Protein AF-A0A2H6MXS3-F1 (afdb_monomer_lite)

Sequence (169 aa):
YKASGSEEVIEPVYFYIGIVFGLQGIYVTALFVTSWLMSGTWLAGMLTVAWFIINRADTTRIDYSIPARENWALPYFACQVAALTGYLKNNINSSAERFCYLLVSASTYTFMMMWEYSHYLLFIQAVSLFLLDVIGFTQTEKVHEIYKIYLFSLFLGYVLQFENTALLV

Radius of gyration: 17.89 Å; chains: 1; bounding box: 40×42×54 Å

Foldseek 3Di:
DDDDDDPDPDDVVVVLLVVLVVLVVLLLVLQLLLQCLVVVDSVSSVVSSVVCVVCVVVVDPCVPCVPDLCSVQNSLVSQLSSLLSQLQDPPDDPVSNVVSLVSNLVSLLSNLQSDLCSLVVVVVVLVVLVVCVVVVVTDPVSSVSSVVSSVVSLVVSCVVVPNPCSSVD

Structure (mmCIF, N/CA/C/O backbone):
data_AF-A0A2H6MXS3-F1
#
_entry.id   AF-A0A2H6MXS3-F1
#
loop_
_atom_site.group_PDB
_atom_site.id
_atom_site.type_symbol
_atom_site.label_atom_id
_atom_site.label_alt_id
_atom_site.label_comp_id
_atom_site.label_asym_id
_atom_site.label_entity_id
_atom_site.label_seq_id
_atom_site.pdbx_PDB_ins_code
_atom_site.Cartn_x
_atom_site.Cartn_y
_atom_site.Cartn_z
_atom_site.occupancy
_atom_site.B_iso_or_equiv
_atom_site.auth_seq_id
_atom_site.auth_comp_id
_atom_site.auth_asym_id
_atom_site.auth_atom_id
_atom_site.pdbx_PDB_model_num
ATOM 1 N N . TYR A 1 1 ? 4.478 6.471 -27.661 1.00 48.19 1 TYR A N 1
ATOM 2 C CA . TYR A 1 1 ? 3.036 6.597 -27.975 1.00 48.19 1 TYR A CA 1
ATOM 3 C C . TYR A 1 1 ? 2.690 8.078 -28.046 1.00 48.19 1 TYR A C 1
ATOM 5 O O . TYR A 1 1 ? 3.047 8.794 -27.121 1.00 48.19 1 TYR A O 1
ATOM 13 N N . LYS A 1 2 ? 2.078 8.558 -29.141 1.00 40.38 2 LYS A N 1
ATOM 14 C CA . LYS A 1 2 ? 1.720 9.980 -29.318 1.00 40.38 2 LYS A CA 1
ATOM 15 C C . LYS A 1 2 ? 0.439 10.292 -28.541 1.00 40.38 2 LYS A C 1
ATOM 17 O O . LYS A 1 2 ? -0.658 10.099 -29.056 1.00 40.38 2 LYS A O 1
ATOM 22 N N . ALA A 1 3 ? 0.580 10.760 -27.307 1.00 52.03 3 ALA A N 1
ATOM 23 C CA . ALA A 1 3 ? -0.508 11.429 -26.611 1.00 52.03 3 ALA A CA 1
ATOM 24 C C . ALA A 1 3 ? -0.405 12.930 -26.916 1.00 52.03 3 ALA A C 1
ATOM 26 O O . ALA A 1 3 ? 0.480 13.599 -26.404 1.00 52.03 3 ALA A O 1
ATOM 27 N N . SER A 1 4 ? -1.312 13.426 -27.763 1.00 57.56 4 SER A N 1
ATOM 28 C CA . SER A 1 4 ? -1.547 14.849 -28.048 1.00 57.56 4 SER A CA 1
ATOM 29 C C . SER A 1 4 ? -0.409 15.626 -28.732 1.00 57.56 4 SER A C 1
ATOM 31 O O . SER A 1 4 ? 0.440 16.197 -28.069 1.00 57.56 4 SER A O 1
ATOM 33 N N . GLY A 1 5 ? -0.480 15.751 -30.064 1.00 51.72 5 GLY A N 1
ATOM 34 C CA . GLY A 1 5 ? -0.157 16.988 -30.803 1.00 51.72 5 GLY A CA 1
ATOM 35 C C . GLY A 1 5 ? 1.241 17.622 -30.721 1.00 51.72 5 GLY A C 1
ATOM 36 O O . GLY A 1 5 ? 1.451 18.612 -31.413 1.00 51.72 5 GLY A O 1
ATOM 37 N N . SER A 1 6 ? 2.187 17.102 -29.942 1.00 51.53 6 SER A N 1
ATOM 38 C CA . SER A 1 6 ? 3.567 17.586 -29.881 1.00 51.53 6 SER A CA 1
ATOM 39 C C . SER A 1 6 ? 4.494 16.717 -30.739 1.00 51.53 6 SER A C 1
ATOM 41 O O . SER A 1 6 ? 4.322 15.500 -30.864 1.00 51.53 6 SER A O 1
ATOM 43 N N . GLU A 1 7 ? 5.480 17.354 -31.372 1.00 51.09 7 GLU A N 1
ATOM 44 C CA . GLU A 1 7 ? 6.488 16.718 -32.236 1.00 51.09 7 GLU A CA 1
ATOM 45 C C . GLU A 1 7 ? 7.548 15.908 -31.468 1.00 51.09 7 GLU A C 1
ATOM 47 O O . GLU A 1 7 ? 8.504 15.419 -32.061 1.00 51.09 7 GLU A O 1
ATOM 52 N N . GLU A 1 8 ? 7.367 15.685 -30.167 1.00 57.81 8 GLU A N 1
ATOM 53 C CA . GLU A 1 8 ? 8.310 14.926 -29.351 1.00 57.81 8 GLU A CA 1
ATOM 54 C C . GLU A 1 8 ? 7.812 13.490 -29.171 1.00 57.81 8 GLU A C 1
ATOM 56 O O . GLU A 1 8 ? 6.948 13.176 -28.348 1.00 57.81 8 GLU A O 1
ATOM 61 N N . VAL A 1 9 ? 8.349 12.580 -29.987 1.00 58.91 9 VAL A N 1
ATOM 62 C CA . VAL A 1 9 ? 8.167 11.139 -29.791 1.00 58.91 9 VAL A CA 1
ATOM 63 C C . VAL A 1 9 ? 8.918 10.748 -28.520 1.00 58.91 9 VAL A C 1
ATOM 65 O O . VAL A 1 9 ? 10.108 10.461 -28.559 1.00 58.91 9 VAL A O 1
ATOM 68 N N . ILE A 1 10 ? 8.221 10.739 -27.382 1.00 62.19 10 ILE A N 1
ATOM 69 C CA . ILE A 1 10 ? 8.770 10.211 -26.129 1.00 62.19 10 ILE A CA 1
ATOM 70 C C . ILE A 1 10 ? 9.107 8.735 -26.357 1.00 62.19 10 ILE A C 1
ATOM 72 O O . ILE A 1 10 ? 8.21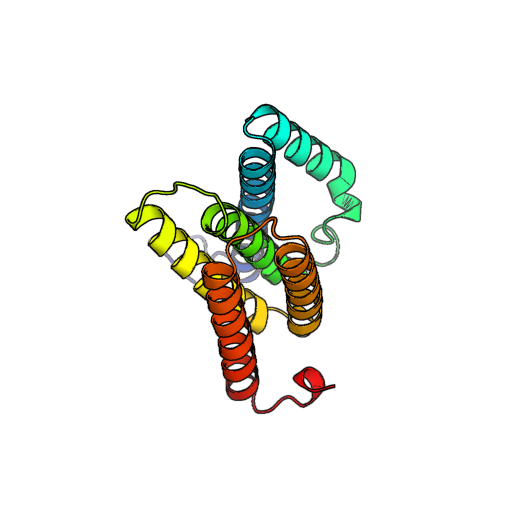5 7.921 -26.647 1.00 62.19 10 ILE A O 1
ATOM 76 N N . GLU A 1 11 ? 10.390 8.391 -26.237 1.00 71.44 11 GLU A N 1
ATOM 77 C CA . GLU A 1 11 ? 10.830 7.003 -26.327 1.00 71.44 11 GLU A CA 1
ATOM 78 C C . GLU A 1 11 ? 10.127 6.175 -25.238 1.00 71.44 11 GLU A C 1
ATOM 80 O O . GLU A 1 11 ? 10.008 6.634 -24.096 1.00 71.44 11 GLU A O 1
ATOM 85 N N . PRO A 1 12 ? 9.652 4.953 -25.544 1.00 72.62 12 PRO A N 1
ATOM 86 C CA . PRO A 1 12 ? 8.905 4.116 -24.598 1.00 72.62 12 PRO A CA 1
ATOM 87 C C . PRO A 1 12 ? 9.586 3.933 -23.233 1.00 72.62 12 PRO A C 1
ATOM 89 O O . PRO A 1 12 ? 8.912 3.765 -22.218 1.00 72.62 12 PRO A O 1
ATOM 92 N N . VAL A 1 13 ? 10.917 4.017 -23.206 1.00 78.81 13 VAL A N 1
ATOM 93 C CA . VAL A 1 13 ? 11.743 3.937 -21.999 1.00 78.81 13 VAL A CA 1
ATOM 94 C C . VAL A 1 13 ? 11.462 5.098 -21.038 1.00 78.81 13 VAL A C 1
ATOM 96 O O . VAL A 1 13 ? 11.282 4.864 -19.846 1.00 78.81 13 VAL A O 1
ATOM 99 N N . TYR A 1 14 ? 11.335 6.335 -21.525 1.00 81.19 14 TYR A N 1
ATOM 100 C CA . TYR A 1 14 ? 11.043 7.490 -20.665 1.00 81.19 14 TYR A CA 1
ATOM 101 C C . TYR A 1 14 ? 9.630 7.444 -20.086 1.00 81.19 14 TYR A C 1
ATOM 103 O O . TYR A 1 14 ? 9.424 7.820 -18.934 1.00 81.19 14 TYR A O 1
ATOM 111 N N . PHE A 1 15 ? 8.664 6.925 -20.848 1.00 83.00 15 PHE A N 1
ATOM 112 C CA . PHE A 1 15 ? 7.313 6.690 -20.341 1.00 83.00 15 PHE A CA 1
ATOM 113 C C . PHE A 1 15 ? 7.307 5.654 -19.208 1.00 83.00 15 PHE A C 1
ATOM 115 O O . PHE A 1 15 ? 6.713 5.890 -18.156 1.00 83.00 15 PHE A O 1
ATOM 122 N N . TYR A 1 16 ? 8.017 4.536 -19.396 1.00 85.12 16 TYR A N 1
ATOM 123 C CA . TYR A 1 16 ? 8.175 3.500 -18.375 1.00 85.12 16 TYR A CA 1
ATOM 124 C C . TYR A 1 16 ? 8.808 4.057 -17.092 1.00 85.12 16 TYR A C 1
ATOM 126 O O . TYR A 1 16 ? 8.258 3.895 -16.002 1.00 85.12 16 TYR A O 1
ATOM 134 N N . ILE A 1 17 ? 9.934 4.763 -17.233 1.00 85.19 17 ILE A N 1
ATOM 135 C CA . ILE A 1 17 ? 10.638 5.399 -16.116 1.00 85.19 17 ILE A CA 1
ATOM 136 C C . ILE A 1 17 ? 9.707 6.387 -15.400 1.00 85.19 17 ILE A C 1
ATOM 138 O O . ILE A 1 17 ? 9.607 6.357 -14.174 1.00 85.19 17 ILE A O 1
ATOM 142 N N . GLY A 1 18 ? 8.968 7.206 -16.153 1.00 85.75 18 GLY A N 1
ATOM 143 C CA . GLY A 1 18 ? 8.007 8.163 -15.607 1.00 85.75 18 GLY A CA 1
ATOM 144 C C . GLY A 1 18 ? 6.918 7.510 -14.751 1.00 85.75 18 GLY A C 1
ATOM 145 O O . GLY A 1 18 ? 6.637 7.998 -13.656 1.00 85.75 18 GLY A O 1
ATOM 146 N N . ILE A 1 19 ? 6.347 6.381 -15.190 1.00 88.75 19 ILE A N 1
ATOM 147 C CA . ILE A 1 19 ? 5.354 5.640 -14.392 1.00 88.75 19 ILE A CA 1
ATOM 148 C C . ILE A 1 19 ? 5.980 5.102 -13.107 1.00 88.75 19 ILE A C 1
ATOM 150 O O . ILE A 1 19 ? 5.403 5.262 -12.032 1.00 88.75 19 ILE A O 1
ATOM 154 N N . VAL A 1 20 ? 7.160 4.488 -13.204 1.00 88.50 20 VAL A N 1
ATOM 155 C CA . VAL A 1 20 ? 7.860 3.914 -12.048 1.00 88.50 20 VAL A CA 1
ATOM 156 C C . VAL A 1 20 ? 8.182 4.993 -11.007 1.00 88.50 20 VAL A C 1
ATOM 158 O O . VAL A 1 20 ? 7.961 4.776 -9.816 1.00 88.50 20 VAL A O 1
ATOM 161 N N . PHE A 1 21 ? 8.606 6.187 -11.429 1.00 87.25 21 PHE A N 1
ATOM 162 C CA . PHE A 1 21 ? 8.782 7.327 -10.523 1.00 87.25 21 PHE A CA 1
ATOM 163 C C . PHE A 1 21 ? 7.461 7.820 -9.922 1.00 87.25 21 PHE A C 1
ATOM 165 O O . PHE A 1 21 ? 7.402 8.096 -8.723 1.00 87.25 21 PHE A O 1
ATOM 172 N N . GLY A 1 22 ? 6.390 7.891 -10.717 1.00 89.88 22 GLY A N 1
ATOM 173 C CA . GLY A 1 22 ? 5.055 8.230 -10.215 1.00 89.88 22 GLY A CA 1
ATOM 174 C C . GLY A 1 22 ? 4.583 7.262 -9.125 1.00 89.88 22 GLY A C 1
ATOM 175 O O . GLY A 1 22 ? 4.076 7.686 -8.085 1.00 89.88 22 GLY A O 1
ATOM 176 N N . LEU A 1 23 ? 4.836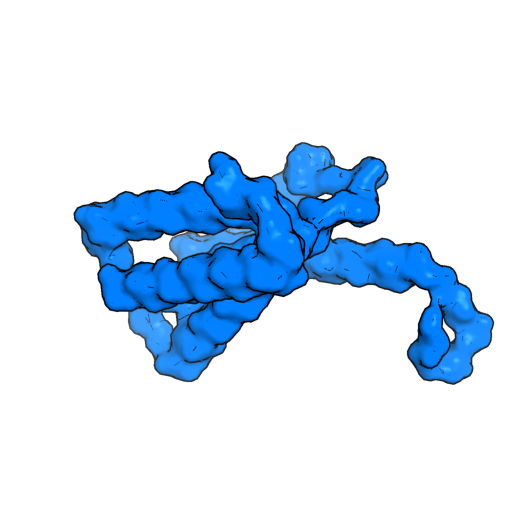 5.966 -9.314 1.00 91.38 23 LEU A N 1
ATOM 177 C CA . LEU A 1 23 ? 4.551 4.925 -8.331 1.00 91.38 23 LEU A CA 1
ATOM 178 C C . LEU A 1 23 ? 5.359 5.095 -7.036 1.00 91.38 23 LEU A C 1
ATOM 180 O O . LEU A 1 23 ? 4.818 4.856 -5.959 1.00 91.38 23 LEU A O 1
ATOM 184 N N . GLN A 1 24 ? 6.601 5.582 -7.091 1.00 91.44 24 GLN A N 1
ATOM 185 C CA . GLN A 1 24 ? 7.338 5.917 -5.863 1.00 91.44 24 GLN A CA 1
ATOM 186 C C . GLN A 1 24 ? 6.712 7.077 -5.097 1.00 91.44 24 GLN A C 1
ATOM 188 O O . GLN A 1 24 ? 6.657 7.043 -3.868 1.00 91.44 24 GLN A O 1
ATOM 193 N N . GLY A 1 25 ? 6.192 8.086 -5.799 1.00 91.81 25 GLY A N 1
ATOM 194 C CA . GLY A 1 25 ? 5.426 9.153 -5.152 1.00 91.81 25 GLY A CA 1
ATOM 195 C C . GLY A 1 25 ? 4.218 8.593 -4.394 1.00 91.81 25 GLY A C 1
ATOM 196 O O . GLY A 1 25 ? 3.982 8.947 -3.235 1.00 91.81 25 GLY A O 1
ATOM 197 N N . ILE A 1 26 ? 3.501 7.649 -5.014 1.00 94.31 26 ILE A N 1
ATOM 198 C CA . ILE A 1 26 ? 2.380 6.939 -4.382 1.00 94.31 26 ILE A CA 1
ATOM 199 C C . ILE A 1 26 ? 2.859 6.132 -3.170 1.00 94.31 26 ILE A C 1
ATOM 201 O O . ILE A 1 26 ? 2.225 6.192 -2.118 1.00 94.31 26 ILE A O 1
ATOM 205 N N . TYR A 1 27 ? 3.993 5.438 -3.282 1.00 94.12 27 TYR A N 1
ATOM 206 C CA . TYR A 1 27 ? 4.565 4.645 -2.195 1.00 94.12 27 TYR A CA 1
ATOM 207 C C . TYR A 1 27 ? 4.852 5.494 -0.950 1.00 94.12 27 TYR A C 1
ATOM 209 O O . TYR A 1 27 ? 4.351 5.196 0.136 1.00 94.12 27 TYR A O 1
ATOM 217 N N . VAL A 1 28 ? 5.582 6.600 -1.115 1.00 95.06 28 VAL A N 1
ATOM 218 C CA . VAL A 1 28 ? 5.900 7.529 -0.018 1.00 95.06 28 VAL A CA 1
ATOM 219 C C . VAL A 1 28 ? 4.631 8.139 0.580 1.00 95.06 28 VAL A C 1
ATOM 221 O O . VAL A 1 28 ? 4.501 8.234 1.801 1.00 95.06 28 VAL A O 1
ATOM 224 N N . THR A 1 29 ? 3.659 8.494 -0.263 1.00 95.19 29 THR A N 1
ATOM 225 C CA . THR A 1 29 ? 2.362 9.012 0.200 1.00 95.19 29 THR A CA 1
ATOM 226 C C . THR A 1 29 ? 1.605 7.972 1.027 1.00 95.19 29 THR A C 1
ATOM 228 O O . THR A 1 29 ? 1.047 8.299 2.073 1.00 95.19 29 THR A O 1
ATOM 231 N N . ALA A 1 30 ? 1.608 6.706 0.610 1.00 96.19 30 ALA A N 1
ATOM 232 C CA . ALA A 1 30 ? 0.957 5.631 1.350 1.00 96.19 30 ALA A CA 1
ATOM 233 C C . ALA A 1 30 ? 1.626 5.382 2.712 1.00 96.19 30 ALA A C 1
ATOM 235 O O . ALA A 1 30 ? 0.924 5.188 3.708 1.00 96.19 30 ALA A O 1
ATOM 236 N N . LEU A 1 31 ? 2.959 5.463 2.792 1.00 95.19 31 LEU A N 1
ATOM 237 C CA . LEU A 1 31 ? 3.692 5.391 4.063 1.00 95.19 31 LEU A CA 1
ATOM 238 C C . LEU A 1 31 ? 3.324 6.550 5.000 1.00 95.19 31 LEU A C 1
ATOM 240 O O . LEU A 1 31 ? 3.040 6.320 6.178 1.00 95.19 31 LEU A O 1
ATOM 244 N N . PHE A 1 32 ? 3.262 7.776 4.471 1.00 96.50 32 PHE A N 1
ATOM 245 C CA . PHE A 1 32 ? 2.813 8.953 5.218 1.00 96.50 32 PHE A CA 1
ATOM 246 C C . PHE A 1 32 ? 1.407 8.748 5.795 1.00 96.50 32 PHE A C 1
ATOM 248 O O . PHE A 1 32 ? 1.199 8.925 6.997 1.00 96.50 32 PHE A O 1
ATOM 255 N N . VAL A 1 33 ? 0.453 8.333 4.954 1.00 96.12 33 VAL A N 1
ATOM 256 C CA . VAL A 1 33 ? -0.944 8.109 5.357 1.00 96.12 33 VAL A CA 1
ATOM 257 C C . VAL A 1 33 ? -1.045 6.994 6.394 1.00 96.12 33 VAL A C 1
ATOM 259 O O . VAL A 1 33 ? -1.735 7.169 7.392 1.00 96.12 33 VAL A O 1
ATOM 262 N N . THR A 1 34 ? -0.336 5.879 6.209 1.00 95.44 34 THR A N 1
ATOM 263 C CA . THR A 1 34 ? -0.341 4.756 7.163 1.00 95.44 34 THR A CA 1
ATOM 264 C C . THR A 1 34 ? 0.142 5.202 8.542 1.00 95.44 34 THR A C 1
ATOM 266 O O . THR A 1 34 ? -0.529 4.967 9.548 1.00 95.44 34 THR A O 1
ATOM 269 N N . SER A 1 35 ? 1.281 5.897 8.587 1.00 96.44 35 SER A N 1
ATOM 270 C CA . SER A 1 35 ? 1.870 6.401 9.831 1.00 96.44 35 SER A CA 1
ATOM 271 C C . SER A 1 35 ? 0.965 7.430 10.515 1.00 96.44 35 SER A C 1
ATOM 273 O O . SER A 1 35 ? 0.720 7.346 11.722 1.00 96.44 35 SER A O 1
ATOM 275 N N . TRP A 1 36 ? 0.371 8.344 9.741 1.00 95.50 36 TRP A N 1
ATOM 276 C CA . TRP A 1 36 ? -0.605 9.293 10.268 1.00 95.50 36 TRP A CA 1
ATOM 277 C C . TRP A 1 36 ? -1.844 8.579 10.827 1.00 95.50 36 TRP 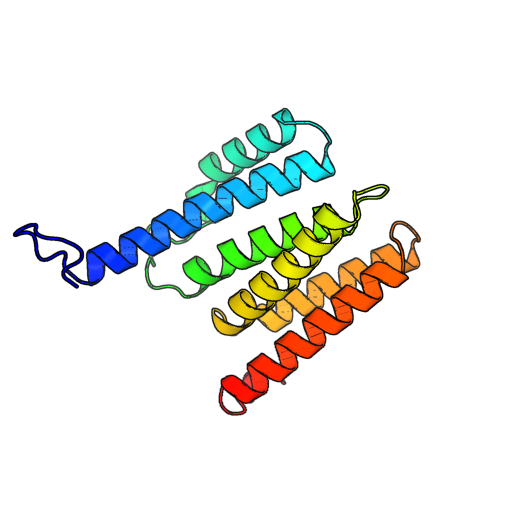A C 1
ATOM 279 O O . TRP A 1 36 ? -2.260 8.872 11.948 1.00 95.50 36 TRP A O 1
ATOM 289 N N . LEU A 1 37 ? -2.416 7.610 10.109 1.00 92.75 37 LEU A N 1
ATOM 290 C CA . LEU A 1 37 ? -3.597 6.874 10.570 1.00 92.75 37 LEU A CA 1
ATOM 291 C C . LEU A 1 37 ? -3.345 6.119 11.881 1.00 92.75 37 LEU A C 1
ATOM 293 O O . LEU A 1 37 ? -4.232 6.101 12.734 1.00 92.75 37 LEU A O 1
ATOM 297 N N . MET A 1 38 ? -2.156 5.537 12.053 1.00 92.31 38 MET A N 1
ATOM 298 C CA . MET A 1 38 ? -1.785 4.796 13.265 1.00 92.31 38 MET A CA 1
ATOM 299 C C . MET A 1 38 ? -1.461 5.710 14.449 1.00 92.31 38 MET A C 1
ATOM 301 O O . MET A 1 38 ? -1.895 5.444 15.567 1.00 92.31 38 MET A O 1
ATOM 305 N N . SER A 1 39 ? -0.719 6.797 14.225 1.00 93.69 39 SER A N 1
ATOM 306 C CA . SER A 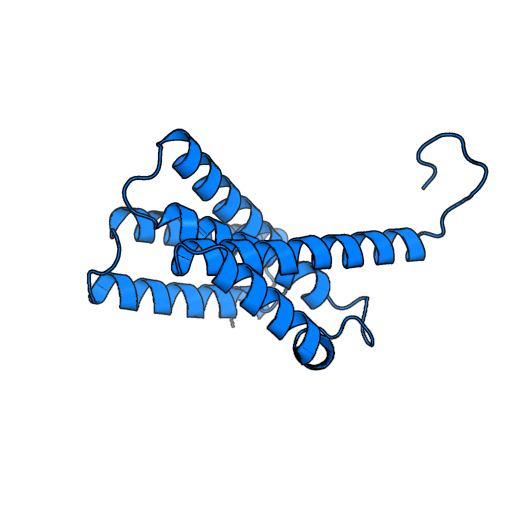1 39 ? -0.319 7.719 15.298 1.00 93.69 39 SER A CA 1
ATOM 307 C C . SER A 1 39 ? -1.406 8.738 15.661 1.00 93.69 39 SER A C 1
ATOM 309 O O . SER A 1 39 ? -1.379 9.307 16.751 1.00 93.69 39 SER A O 1
ATOM 311 N N . GLY A 1 40 ? -2.326 9.031 14.741 1.00 91.88 40 GLY A N 1
ATOM 312 C CA . GLY A 1 40 ? -3.289 10.127 14.862 1.00 91.88 40 GLY A CA 1
ATOM 313 C C . GLY A 1 40 ? -2.696 11.518 14.601 1.00 91.88 40 GLY A C 1
ATOM 314 O O . GLY A 1 40 ? -3.431 12.504 14.629 1.00 91.88 40 GLY A O 1
ATOM 315 N N . THR A 1 41 ? -1.395 11.625 14.302 1.00 93.69 41 THR A N 1
ATOM 316 C CA . THR A 1 41 ? -0.708 12.903 14.057 1.00 93.69 41 THR A CA 1
ATOM 317 C C . THR A 1 41 ? -0.035 12.943 12.686 1.00 93.69 41 THR A C 1
ATOM 319 O O . THR A 1 41 ? 0.605 11.985 12.257 1.00 93.69 41 THR A O 1
ATOM 322 N N . TRP A 1 42 ? -0.144 14.081 11.998 1.00 94.25 42 TRP A N 1
ATOM 323 C CA . TRP A 1 42 ? 0.519 14.304 10.707 1.00 94.25 42 TRP A CA 1
ATOM 324 C C . TRP A 1 42 ? 2.052 14.384 10.847 1.00 94.25 42 TRP A C 1
ATOM 326 O O . TRP A 1 42 ? 2.780 14.059 9.910 1.00 94.25 42 TRP A O 1
ATOM 336 N N . LEU A 1 43 ? 2.542 14.766 12.035 1.00 95.56 43 LEU A N 1
ATOM 337 C CA . LEU A 1 43 ? 3.968 14.824 12.371 1.00 95.56 43 LEU A CA 1
ATOM 338 C C . LEU A 1 43 ? 4.634 13.446 12.276 1.00 95.56 43 LEU A C 1
ATOM 340 O O . LEU A 1 43 ? 5.730 13.346 11.731 1.00 95.56 43 LEU A O 1
ATOM 344 N N . ALA A 1 44 ? 3.966 12.386 12.746 1.00 94.81 44 ALA A N 1
ATOM 345 C CA . ALA A 1 44 ? 4.466 11.019 12.599 1.00 94.81 44 ALA A CA 1
ATOM 346 C C . ALA A 1 44 ? 4.603 10.624 11.122 1.00 94.81 44 ALA A C 1
ATOM 348 O O . ALA A 1 44 ? 5.620 10.059 10.725 1.00 94.81 44 ALA A O 1
ATOM 349 N N . GLY A 1 45 ? 3.629 11.013 10.292 1.00 94.56 45 GLY A N 1
ATOM 350 C CA . GLY A 1 45 ? 3.705 10.844 8.843 1.00 94.56 45 GLY A CA 1
ATOM 351 C C . GLY A 1 45 ? 4.925 11.543 8.243 1.00 94.56 45 GLY A C 1
ATOM 352 O O . GLY A 1 45 ? 5.678 10.925 7.491 1.00 94.56 45 GLY A O 1
ATOM 353 N N . MET A 1 46 ? 5.166 12.809 8.599 1.00 95.94 46 MET A N 1
ATOM 354 C CA . MET A 1 46 ? 6.346 13.533 8.109 1.00 95.94 46 MET A CA 1
ATOM 355 C C . MET A 1 46 ? 7.653 12.880 8.546 1.00 95.94 46 MET A C 1
ATOM 357 O O . MET A 1 46 ? 8.584 12.792 7.748 1.00 95.94 46 MET A O 1
ATOM 361 N N . LEU A 1 47 ? 7.721 12.411 9.795 1.00 95.50 47 LEU A N 1
ATOM 362 C CA . LEU A 1 47 ? 8.896 11.718 10.309 1.00 95.50 47 LEU A CA 1
ATOM 363 C C . LEU A 1 47 ? 9.164 10.438 9.510 1.00 95.50 47 LEU A C 1
ATOM 365 O O . LEU A 1 47 ? 10.303 10.198 9.122 1.00 95.50 47 LEU A O 1
ATOM 369 N N . THR A 1 48 ? 8.123 9.661 9.193 1.00 95.12 48 THR A N 1
ATOM 370 C CA . THR A 1 48 ? 8.233 8.473 8.333 1.00 95.12 48 THR A CA 1
ATOM 371 C C . THR A 1 48 ? 8.774 8.822 6.948 1.00 95.12 48 THR A C 1
ATOM 373 O O . THR A 1 48 ? 9.673 8.140 6.463 1.00 95.12 48 THR A O 1
ATOM 376 N N . VAL A 1 49 ? 8.286 9.899 6.325 1.00 95.19 49 VAL A N 1
ATOM 377 C CA . VAL A 1 49 ? 8.785 10.351 5.014 1.00 95.19 49 VAL A CA 1
ATOM 378 C C . VAL A 1 49 ? 10.244 10.802 5.098 1.00 95.19 49 VAL A C 1
ATOM 380 O O . VAL A 1 49 ? 11.049 10.420 4.251 1.00 95.19 49 VAL A O 1
ATOM 383 N N . ALA A 1 50 ? 10.615 11.566 6.128 1.00 95.00 50 ALA A N 1
ATOM 384 C CA . ALA A 1 50 ? 11.995 12.000 6.332 1.00 95.00 50 ALA A CA 1
ATOM 385 C C . ALA A 1 50 ? 12.941 10.800 6.506 1.00 95.00 50 ALA A C 1
ATOM 387 O O . ALA A 1 50 ? 13.992 10.742 5.866 1.00 95.00 50 ALA A O 1
ATOM 388 N N . TRP A 1 51 ? 12.542 9.810 7.310 1.00 93.19 51 TRP A N 1
ATOM 389 C CA . TRP A 1 51 ? 13.303 8.572 7.498 1.00 93.19 51 TRP A CA 1
ATOM 390 C C . TRP A 1 51 ? 13.412 7.742 6.227 1.00 93.19 51 TRP A C 1
ATOM 392 O O . TRP A 1 51 ? 14.493 7.229 5.937 1.00 93.19 51 TRP A O 1
ATOM 402 N N . PHE A 1 52 ? 12.337 7.656 5.448 1.00 91.69 52 PHE A N 1
ATOM 403 C CA . PHE A 1 52 ? 12.356 6.986 4.154 1.00 91.69 52 PHE A CA 1
ATOM 404 C C . PHE A 1 52 ? 13.348 7.647 3.188 1.00 91.69 52 PHE A C 1
ATOM 406 O O . PHE A 1 52 ? 14.135 6.954 2.552 1.00 91.69 52 PHE A O 1
ATOM 413 N N . ILE A 1 53 ? 13.356 8.982 3.104 1.00 90.94 53 ILE A N 1
ATOM 414 C CA . ILE A 1 53 ? 14.263 9.721 2.212 1.00 90.94 53 ILE A CA 1
ATOM 415 C C . ILE A 1 53 ? 15.724 9.530 2.631 1.00 90.94 53 ILE A C 1
ATOM 417 O O . ILE A 1 53 ? 16.578 9.299 1.775 1.00 90.94 53 ILE A O 1
ATOM 421 N N . ILE A 1 54 ? 16.014 9.591 3.934 1.00 91.50 54 ILE A N 1
ATOM 422 C CA . ILE A 1 54 ? 17.374 9.391 4.457 1.00 91.50 54 ILE A CA 1
ATOM 423 C C . ILE A 1 54 ? 17.876 7.974 4.154 1.00 91.50 54 ILE A C 1
ATOM 425 O O . ILE A 1 54 ? 19.024 7.811 3.750 1.00 91.50 54 ILE A O 1
ATOM 429 N N . ASN A 1 55 ? 17.010 6.964 4.273 1.00 89.50 55 ASN A N 1
ATOM 430 C CA . ASN A 1 55 ? 17.350 5.556 4.034 1.00 89.50 55 ASN A CA 1
ATOM 431 C C . ASN A 1 55 ? 16.954 5.074 2.629 1.00 89.50 55 ASN A C 1
ATOM 433 O O . ASN A 1 55 ? 16.781 3.871 2.407 1.00 89.50 55 ASN A O 1
ATOM 437 N N . ARG A 1 56 ? 16.780 5.983 1.656 1.00 84.94 56 ARG A N 1
ATOM 438 C CA . ARG A 1 56 ? 16.232 5.612 0.337 1.00 84.94 56 ARG A CA 1
ATOM 439 C C . ARG A 1 56 ? 17.070 4.548 -0.372 1.00 84.94 56 ARG A C 1
ATOM 441 O O . ARG A 1 56 ? 16.510 3.724 -1.087 1.00 84.94 56 ARG A O 1
ATOM 448 N N . ALA A 1 57 ? 18.391 4.594 -0.168 1.00 79.06 57 ALA A N 1
ATOM 449 C CA . ALA A 1 57 ? 19.363 3.712 -0.807 1.00 79.06 57 ALA A CA 1
ATOM 450 C C . ALA A 1 57 ? 19.201 2.252 -0.361 1.00 79.06 57 ALA A C 1
ATOM 452 O O . ALA A 1 57 ? 19.411 1.345 -1.161 1.00 79.06 57 ALA A O 1
ATOM 453 N N . ASP A 1 58 ? 18.769 2.039 0.884 1.00 77.38 58 ASP A N 1
ATOM 454 C CA . ASP A 1 58 ? 18.511 0.709 1.437 1.00 77.38 58 ASP A CA 1
ATOM 455 C C . ASP A 1 58 ? 17.055 0.272 1.217 1.00 77.38 58 ASP A C 1
ATOM 457 O O . ASP A 1 58 ? 16.768 -0.915 1.079 1.00 77.38 58 ASP A O 1
ATOM 461 N N . THR A 1 59 ? 16.125 1.233 1.155 1.00 70.62 59 THR A N 1
ATOM 462 C CA . THR A 1 59 ? 14.680 0.956 1.075 1.00 70.62 59 THR A CA 1
ATOM 463 C C . THR A 1 59 ? 14.198 0.715 -0.356 1.00 70.62 59 THR A C 1
ATOM 465 O O . THR A 1 59 ? 13.235 -0.020 -0.572 1.00 70.62 59 THR A O 1
ATOM 468 N N . THR A 1 60 ? 14.846 1.323 -1.354 1.00 72.94 60 THR A N 1
ATOM 469 C CA . THR A 1 60 ? 14.456 1.193 -2.764 1.00 72.94 60 THR A CA 1
ATOM 470 C C . THR A 1 60 ? 15.672 0.998 -3.656 1.00 72.94 60 THR A C 1
ATOM 472 O O . THR A 1 60 ? 16.650 1.733 -3.570 1.00 72.94 60 THR A O 1
ATOM 475 N N . ARG A 1 61 ? 15.599 0.035 -4.578 1.00 69.75 61 ARG A N 1
ATOM 476 C CA . ARG A 1 61 ? 16.677 -0.257 -5.544 1.00 69.75 61 ARG A CA 1
ATOM 477 C C . ARG A 1 61 ? 16.519 0.503 -6.861 1.00 69.75 61 ARG A C 1
ATOM 479 O O . ARG A 1 61 ? 17.082 0.105 -7.882 1.00 69.75 61 ARG A O 1
ATOM 486 N N . ILE A 1 62 ? 15.740 1.583 -6.861 1.00 71.19 62 ILE A N 1
ATOM 487 C CA . ILE A 1 62 ? 15.351 2.279 -8.091 1.00 71.19 62 ILE A CA 1
ATOM 488 C C . ILE A 1 62 ? 16.545 2.884 -8.823 1.00 71.19 62 ILE A C 1
ATOM 490 O O . ILE A 1 62 ? 16.545 2.932 -10.046 1.00 71.19 62 ILE A O 1
ATOM 494 N N . ASP A 1 63 ? 17.588 3.258 -8.083 1.00 65.94 63 ASP A N 1
ATOM 495 C CA . ASP A 1 63 ? 18.799 3.860 -8.638 1.00 65.94 63 ASP A CA 1
ATOM 496 C C . ASP A 1 63 ? 19.626 2.870 -9.480 1.00 65.94 63 ASP A C 1
ATOM 498 O O . ASP A 1 63 ? 20.353 3.289 -10.376 1.00 65.94 63 ASP A O 1
ATOM 502 N N . TYR A 1 64 ? 19.495 1.559 -9.233 1.00 64.56 64 TYR A N 1
ATOM 503 C CA . TYR A 1 64 ? 20.317 0.523 -9.879 1.00 64.56 64 TYR A CA 1
ATOM 504 C C . TYR A 1 64 ? 19.509 -0.487 -10.700 1.00 64.56 64 TYR A C 1
ATOM 506 O O . TYR A 1 64 ? 20.058 -1.178 -11.556 1.00 64.56 64 TYR A O 1
ATOM 514 N N . SER A 1 65 ? 18.207 -0.632 -10.445 1.00 76.31 65 SER A N 1
ATOM 515 C CA . SER A 1 65 ? 17.363 -1.641 -11.096 1.00 76.31 65 SER A CA 1
ATOM 516 C C . SER A 1 65 ? 15.947 -1.127 -11.326 1.00 76.31 65 SER A C 1
ATOM 518 O O . SER A 1 65 ? 14.974 -1.705 -10.850 1.00 76.31 65 SER A O 1
ATOM 520 N N . ILE A 1 66 ? 15.825 -0.050 -12.108 1.00 73.31 66 ILE A N 1
ATOM 521 C CA . ILE A 1 66 ? 14.539 0.534 -12.525 1.00 73.31 66 ILE A CA 1
ATOM 522 C C . ILE A 1 66 ? 13.550 -0.522 -13.077 1.00 73.31 66 ILE A C 1
ATOM 524 O O . ILE A 1 66 ? 12.378 -0.472 -12.693 1.00 73.31 66 ILE A O 1
ATOM 528 N N . PRO A 1 67 ? 13.953 -1.513 -13.911 1.00 76.62 67 PRO A N 1
ATOM 529 C CA . PRO A 1 67 ? 13.013 -2.497 -14.443 1.00 76.62 67 PRO A CA 1
ATOM 530 C C . PRO A 1 67 ? 12.555 -3.586 -13.454 1.00 76.62 67 PRO A C 1
ATOM 532 O O . PRO A 1 67 ? 11.799 -4.475 -13.840 1.00 76.62 67 PRO A O 1
ATOM 535 N N . ALA A 1 68 ? 12.993 -3.552 -12.191 1.00 83.56 68 ALA A N 1
ATOM 536 C CA . ALA A 1 68 ? 12.623 -4.571 -11.213 1.00 83.56 68 ALA A CA 1
ATOM 537 C C . ALA A 1 68 ? 11.117 -4.555 -10.897 1.00 83.56 68 ALA A C 1
ATOM 539 O O . ALA A 1 68 ? 10.528 -3.504 -10.635 1.00 83.56 68 ALA A O 1
ATOM 540 N N . ARG A 1 69 ? 10.510 -5.749 -10.839 1.00 84.25 69 ARG A N 1
ATOM 541 C CA . ARG A 1 69 ? 9.089 -5.948 -10.484 1.00 84.25 69 ARG A CA 1
ATOM 542 C C . ARG A 1 69 ? 8.746 -5.404 -9.092 1.00 84.25 69 ARG A C 1
ATOM 544 O O . ARG A 1 69 ? 7.639 -4.929 -8.871 1.00 84.25 69 ARG A O 1
ATOM 551 N N . GLU A 1 70 ? 9.714 -5.402 -8.178 1.00 85.25 70 GLU A N 1
ATOM 552 C CA . GLU A 1 70 ? 9.590 -4.842 -6.825 1.00 85.25 70 GLU A CA 1
ATOM 553 C C . GLU A 1 70 ? 9.196 -3.358 -6.846 1.00 85.25 70 GLU A C 1
ATOM 555 O O . GLU A 1 70 ? 8.319 -2.941 -6.090 1.00 85.25 70 GLU A O 1
ATOM 560 N N . ASN A 1 71 ? 9.767 -2.572 -7.769 1.00 88.38 71 ASN A N 1
ATOM 561 C CA . ASN A 1 71 ? 9.470 -1.140 -7.893 1.00 88.38 71 ASN A CA 1
ATOM 562 C C . ASN A 1 71 ? 8.026 -0.876 -8.343 1.00 88.38 71 ASN A C 1
ATOM 564 O O . ASN A 1 71 ? 7.504 0.210 -8.099 1.00 88.38 71 ASN A O 1
ATOM 568 N N . TRP A 1 72 ? 7.387 -1.860 -8.983 1.00 88.50 72 TRP A N 1
ATOM 569 C CA . TRP A 1 72 ? 5.967 -1.818 -9.323 1.00 88.50 72 TRP A CA 1
ATOM 570 C C . TRP A 1 72 ? 5.101 -2.286 -8.165 1.00 88.50 72 TRP A C 1
ATOM 572 O O . TRP A 1 72 ? 4.078 -1.677 -7.879 1.00 88.50 72 TRP A O 1
ATOM 582 N N . ALA A 1 73 ? 5.505 -3.362 -7.497 1.00 91.62 73 ALA A N 1
ATOM 583 C CA . ALA A 1 73 ? 4.676 -4.059 -6.526 1.00 91.62 73 ALA A CA 1
ATOM 584 C C . ALA A 1 73 ? 4.595 -3.358 -5.160 1.00 91.62 73 ALA A C 1
ATOM 586 O O . ALA A 1 73 ? 3.500 -3.203 -4.616 1.00 91.62 73 ALA A O 1
ATOM 587 N N . LEU A 1 74 ? 5.727 -2.905 -4.610 1.00 91.44 74 LEU A N 1
ATOM 588 C CA . LEU A 1 74 ? 5.792 -2.304 -3.269 1.00 91.44 74 LEU A CA 1
ATOM 589 C C . LEU A 1 74 ? 4.878 -1.074 -3.081 1.00 91.44 74 LEU A C 1
ATOM 591 O O . LEU A 1 74 ? 4.229 -0.989 -2.036 1.00 91.44 74 LEU A O 1
ATOM 595 N N . PRO A 1 75 ? 4.733 -0.162 -4.065 1.00 94.00 75 PRO A N 1
ATOM 596 C CA . PRO A 1 75 ? 3.748 0.916 -4.005 1.00 94.00 75 PRO A CA 1
ATOM 597 C C . PRO A 1 75 ? 2.313 0.424 -3.779 1.00 94.00 75 PRO A C 1
ATOM 599 O O . PRO A 1 75 ? 1.612 0.951 -2.914 1.00 94.00 75 PRO A O 1
ATOM 602 N N . TYR A 1 76 ? 1.880 -0.615 -4.504 1.00 95.06 76 TYR A N 1
ATOM 603 C CA . TYR A 1 76 ? 0.542 -1.186 -4.331 1.00 95.06 76 TYR A CA 1
ATOM 604 C C . TYR A 1 76 ? 0.387 -1.851 -2.966 1.00 95.06 76 TYR A C 1
ATOM 606 O O . TYR A 1 76 ? -0.649 -1.677 -2.330 1.00 95.06 76 TYR A O 1
ATOM 614 N N . PHE A 1 77 ? 1.418 -2.547 -2.481 1.00 95.19 77 PHE A N 1
ATOM 615 C CA . PHE A 1 77 ? 1.403 -3.118 -1.134 1.00 95.19 77 PHE A CA 1
ATOM 616 C C . PHE A 1 77 ? 1.296 -2.039 -0.050 1.00 95.19 77 PHE A C 1
ATOM 618 O O . PHE A 1 77 ? 0.510 -2.167 0.881 1.00 95.19 77 PHE A O 1
ATOM 625 N N . ALA A 1 78 ? 2.009 -0.923 -0.183 1.00 95.56 78 ALA A N 1
ATOM 626 C CA . ALA A 1 78 ? 1.893 0.173 0.773 1.00 95.56 78 ALA A CA 1
ATOM 627 C C . ALA A 1 78 ? 0.509 0.831 0.746 1.00 95.56 78 ALA A C 1
ATOM 629 O O . ALA A 1 78 ? -0.051 1.128 1.801 1.00 95.56 78 ALA A O 1
ATOM 630 N N . CYS A 1 79 ? -0.076 1.022 -0.442 1.00 96.56 79 CYS A N 1
ATOM 631 C CA . CYS A 1 79 ? -1.465 1.465 -0.566 1.00 96.56 79 CYS A CA 1
ATOM 632 C C . CYS A 1 79 ? -2.435 0.480 0.093 1.00 96.56 79 CYS A C 1
ATOM 634 O O . CYS A 1 79 ? -3.367 0.911 0.772 1.00 96.56 79 CYS A O 1
ATOM 636 N N . GLN A 1 80 ? -2.197 -0.821 -0.080 1.00 97.00 80 GLN A N 1
ATOM 637 C CA . GLN A 1 80 ? -2.972 -1.882 0.551 1.00 97.00 80 GLN A CA 1
ATOM 638 C C . GLN A 1 80 ? -2.909 -1.774 2.074 1.00 97.00 80 GLN A C 1
ATOM 640 O O . GLN A 1 80 ? -3.956 -1.765 2.718 1.00 97.00 80 GLN A O 1
ATOM 645 N N . VAL A 1 81 ? -1.715 -1.604 2.645 1.00 96.50 81 VAL A N 1
ATOM 646 C CA . VAL A 1 81 ? -1.524 -1.451 4.093 1.00 96.50 81 VAL A CA 1
ATOM 647 C C . VAL A 1 81 ? -2.201 -0.176 4.601 1.00 96.50 81 VAL A C 1
ATOM 649 O O . VAL A 1 81 ? -2.892 -0.225 5.619 1.00 96.50 81 VAL A O 1
ATOM 652 N N . ALA A 1 82 ? -2.084 0.947 3.889 1.00 96.25 82 ALA A N 1
ATOM 653 C CA . ALA A 1 82 ? -2.748 2.199 4.257 1.00 96.25 82 ALA A CA 1
ATOM 654 C C . ALA A 1 82 ? -4.280 2.055 4.268 1.00 96.25 82 ALA A C 1
ATOM 656 O O . ALA A 1 82 ? -4.951 2.466 5.219 1.00 96.25 82 ALA A O 1
ATOM 657 N N . ALA A 1 83 ? -4.837 1.435 3.225 1.00 96.31 83 ALA A N 1
ATOM 658 C CA . ALA A 1 83 ? -6.269 1.198 3.103 1.00 96.31 83 ALA A CA 1
ATOM 659 C C . ALA A 1 83 ? -6.773 0.192 4.150 1.00 96.31 83 ALA A C 1
ATOM 661 O O . ALA A 1 83 ? -7.822 0.424 4.749 1.00 96.31 83 ALA A O 1
ATOM 662 N N . LEU A 1 84 ? -6.008 -0.869 4.428 1.00 95.94 84 LEU A N 1
ATOM 663 C CA . LEU A 1 84 ? -6.299 -1.855 5.471 1.00 95.94 84 LEU A CA 1
ATOM 664 C C . LEU A 1 84 ? -6.324 -1.197 6.852 1.00 95.94 84 LEU A C 1
ATOM 666 O O . LEU A 1 84 ? -7.265 -1.384 7.617 1.00 95.94 84 LEU A O 1
ATOM 670 N N . THR A 1 85 ? -5.324 -0.367 7.138 1.00 93.94 85 THR A N 1
ATOM 671 C CA . THR A 1 85 ? -5.235 0.421 8.372 1.00 93.94 85 THR A CA 1
ATOM 672 C C . THR A 1 85 ? -6.474 1.305 8.550 1.00 93.94 85 THR A C 1
ATOM 674 O O . THR A 1 85 ? -7.055 1.362 9.633 1.00 93.94 85 THR A O 1
ATOM 677 N N . GLY A 1 86 ? -6.920 1.962 7.474 1.00 92.75 86 GLY A N 1
ATOM 678 C CA . GLY A 1 86 ? -8.157 2.744 7.471 1.00 92.75 86 GLY A CA 1
ATOM 679 C C . GLY A 1 86 ? -9.418 1.893 7.659 1.00 92.75 86 GLY A C 1
ATOM 680 O O . GLY A 1 86 ? -10.306 2.285 8.413 1.00 92.75 86 GLY A O 1
ATOM 681 N N . TYR A 1 87 ? -9.487 0.720 7.026 1.00 93.56 87 TYR A N 1
ATOM 682 C CA . TYR A 1 87 ? -10.623 -0.203 7.107 1.00 93.56 87 TYR A CA 1
ATOM 683 C C . TYR A 1 87 ? -10.817 -0.781 8.518 1.00 93.56 87 TYR A C 1
ATOM 685 O O . TYR A 1 87 ? -11.944 -0.847 9.019 1.00 93.56 87 TYR A O 1
ATOM 693 N N . LEU A 1 88 ? -9.716 -1.147 9.182 1.00 91.81 88 LEU A N 1
ATOM 694 C CA . LEU A 1 88 ? -9.721 -1.684 10.546 1.00 91.81 88 LEU A CA 1
ATOM 695 C C . LEU A 1 88 ? -9.967 -0.612 11.618 1.00 91.81 88 LEU A C 1
ATOM 697 O O . LEU A 1 88 ? -10.230 -0.947 12.772 1.00 91.81 88 LEU A O 1
ATOM 701 N N . LYS A 1 89 ? -9.919 0.676 11.261 1.00 89.12 89 LYS A N 1
ATOM 702 C CA . LYS A 1 89 ? -10.184 1.767 12.199 1.00 89.12 89 LYS A CA 1
ATOM 703 C C . LYS A 1 89 ? -11.634 1.718 12.699 1.00 89.12 89 LYS A C 1
ATOM 705 O O . LYS A 1 89 ? -12.587 1.631 11.922 1.00 89.12 89 LYS A O 1
ATOM 710 N N . ASN A 1 90 ? -11.804 1.837 14.015 1.00 79.50 90 ASN A N 1
ATOM 711 C CA . ASN A 1 90 ? -13.123 1.915 14.642 1.00 79.50 90 ASN A CA 1
ATOM 712 C C . ASN A 1 90 ? -13.830 3.243 14.308 1.00 79.50 90 ASN A C 1
ATOM 714 O O . ASN A 1 90 ? -13.191 4.295 14.245 1.00 79.50 90 ASN A O 1
ATOM 718 N N . ASN A 1 91 ? -15.161 3.196 14.166 1.00 79.81 91 ASN A N 1
ATOM 719 C CA . ASN A 1 91 ? -16.041 4.355 13.930 1.00 79.81 91 ASN A CA 1
ATOM 720 C C . ASN A 1 91 ? -15.775 5.126 12.623 1.00 79.81 91 ASN A C 1
ATOM 722 O O . ASN A 1 91 ? -15.853 6.354 12.584 1.00 79.81 91 ASN A O 1
ATOM 726 N N . ILE A 1 92 ? -15.452 4.416 11.543 1.00 86.06 92 ILE A N 1
ATOM 727 C CA . ILE A 1 92 ? -15.370 5.001 10.203 1.00 86.06 92 ILE A CA 1
ATOM 728 C C . ILE A 1 92 ? -16.768 5.123 9.569 1.00 86.06 92 ILE A C 1
ATOM 730 O O . ILE A 1 92 ? -17.664 4.323 9.829 1.00 86.06 92 ILE A O 1
ATOM 734 N N . ASN A 1 93 ? -16.965 6.133 8.719 1.00 89.88 93 ASN A N 1
ATOM 735 C CA . ASN A 1 93 ? -18.201 6.288 7.952 1.00 89.88 93 ASN A CA 1
ATOM 736 C C . ASN A 1 93 ? -18.390 5.110 6.984 1.00 89.88 93 ASN A C 1
ATOM 738 O O . ASN A 1 93 ? -17.437 4.696 6.328 1.00 89.88 93 ASN A O 1
ATOM 742 N N . SER A 1 94 ? -19.632 4.654 6.790 1.00 89.31 94 SER A N 1
ATOM 743 C CA . SER A 1 94 ? -19.939 3.510 5.911 1.00 89.31 94 SER A CA 1
ATOM 744 C C . SER A 1 94 ? -19.445 3.690 4.463 1.00 89.31 94 SER A C 1
ATOM 746 O O . SER A 1 94 ? -18.980 2.740 3.836 1.00 89.31 94 SER A O 1
ATOM 748 N N . SER A 1 95 ? -19.485 4.913 3.922 1.00 90.00 95 SER A N 1
ATOM 749 C CA . SER A 1 95 ? -18.954 5.208 2.583 1.00 90.00 95 SER A CA 1
ATOM 750 C C . SER A 1 95 ? -17.430 5.085 2.512 1.00 90.00 95 SER A C 1
ATOM 752 O O . SER A 1 95 ? -16.902 4.508 1.563 1.00 90.00 95 SER A O 1
ATOM 754 N N . ALA A 1 96 ? -16.728 5.593 3.526 1.00 90.44 96 ALA A N 1
ATOM 755 C CA . ALA A 1 96 ? -15.276 5.517 3.618 1.00 90.44 96 ALA A CA 1
ATOM 756 C C . ALA A 1 96 ? -14.811 4.075 3.864 1.00 90.44 96 ALA A C 1
ATOM 758 O O . ALA A 1 96 ? -13.835 3.646 3.261 1.00 90.44 96 ALA A O 1
ATOM 759 N N . GLU A 1 97 ? -15.553 3.299 4.655 1.00 92.50 97 GLU A N 1
ATOM 760 C CA . GLU A 1 97 ? -15.291 1.874 4.853 1.00 92.50 97 GLU A CA 1
ATOM 761 C C . GLU A 1 97 ? -15.374 1.089 3.541 1.00 92.50 9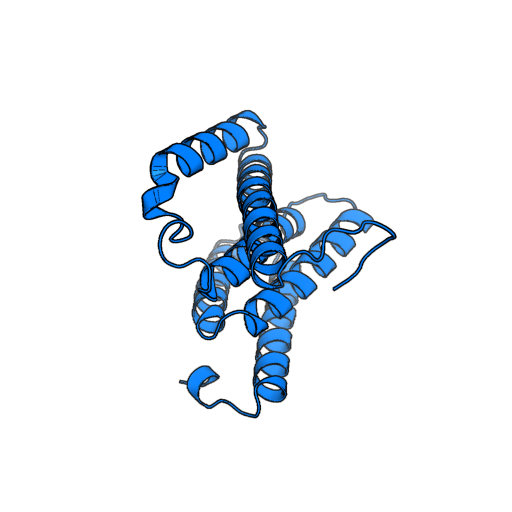7 GLU A C 1
ATOM 763 O O . GLU A 1 97 ? -14.451 0.346 3.211 1.00 92.50 97 GLU A O 1
ATOM 768 N N . ARG A 1 98 ? -16.434 1.307 2.748 1.00 92.62 98 ARG A N 1
ATOM 769 C CA . ARG A 1 98 ? -16.573 0.696 1.415 1.00 92.62 98 ARG A CA 1
ATOM 770 C C . ARG A 1 98 ? -15.435 1.100 0.484 1.00 92.62 98 ARG A C 1
ATOM 772 O O . ARG A 1 98 ? -14.923 0.261 -0.249 1.00 92.62 98 ARG A O 1
ATOM 779 N N . PHE A 1 99 ? -15.028 2.366 0.517 1.00 94.00 99 PHE A N 1
ATOM 780 C CA . PHE A 1 99 ? -13.902 2.840 -0.280 1.00 94.00 99 PHE A CA 1
ATOM 781 C C . PHE A 1 99 ? -12.582 2.178 0.140 1.00 94.00 99 PHE A C 1
ATOM 783 O O . PHE A 1 99 ? -11.849 1.696 -0.721 1.00 94.00 99 PHE A O 1
ATOM 790 N N . CYS A 1 100 ? -12.303 2.078 1.443 1.00 94.38 100 CYS A N 1
ATOM 791 C CA . CYS A 1 100 ? -11.133 1.367 1.960 1.00 94.38 100 CYS A CA 1
ATOM 792 C C . CYS A 1 100 ? -11.163 -0.117 1.579 1.00 94.38 100 CYS A C 1
ATOM 794 O O . CYS A 1 100 ? -10.154 -0.632 1.114 1.00 94.38 100 CYS A O 1
ATOM 796 N N . TYR A 1 101 ? -12.313 -0.782 1.698 1.00 94.56 101 TYR A N 1
ATOM 797 C CA . TYR A 1 101 ? -12.482 -2.177 1.288 1.00 94.56 101 TYR A CA 1
ATOM 798 C C . TYR A 1 101 ? -12.165 -2.381 -0.202 1.00 94.56 101 TYR A C 1
ATOM 800 O O . TYR A 1 101 ? -11.375 -3.253 -0.564 1.00 94.56 101 TYR A O 1
ATOM 808 N N . LEU A 1 102 ? -12.722 -1.528 -1.070 1.00 95.38 102 LEU A N 1
ATOM 809 C CA . LEU A 1 102 ? -12.443 -1.565 -2.507 1.00 95.38 102 LEU A CA 1
ATOM 810 C C . LEU A 1 102 ? -10.961 -1.311 -2.798 1.00 95.38 102 LEU A C 1
ATOM 812 O O . LEU A 1 102 ? -10.361 -2.052 -3.575 1.00 95.38 102 LEU A O 1
ATOM 816 N N . LEU A 1 103 ? -10.351 -0.320 -2.142 1.00 95.69 103 LEU A N 1
ATOM 817 C CA . LEU A 1 103 ? -8.923 -0.044 -2.283 1.00 95.69 103 LEU A CA 1
ATOM 818 C C . LEU A 1 103 ? -8.062 -1.225 -1.840 1.00 95.69 103 LEU A C 1
ATOM 820 O O . LEU A 1 103 ? -7.134 -1.573 -2.567 1.00 95.69 103 LEU A O 1
ATOM 824 N N . VAL A 1 104 ? -8.369 -1.864 -0.705 1.00 96.25 104 VAL A N 1
ATOM 825 C CA . VAL A 1 104 ? -7.666 -3.076 -0.259 1.00 96.25 104 VAL A CA 1
ATOM 826 C C . VAL A 1 104 ? -7.780 -4.158 -1.327 1.00 96.25 104 VAL A C 1
ATOM 828 O O . VAL A 1 104 ? -6.760 -4.666 -1.772 1.00 96.25 104 VAL A O 1
ATOM 831 N N . SER A 1 105 ? -8.986 -4.445 -1.821 1.00 95.12 105 SER A N 1
ATOM 832 C CA . SER A 1 105 ? -9.182 -5.483 -2.840 1.00 95.12 105 SER A CA 1
ATOM 833 C C . SER A 1 105 ? -8.400 -5.220 -4.135 1.00 95.12 105 SER A C 1
ATOM 835 O O . SER A 1 105 ? -7.659 -6.086 -4.603 1.00 95.12 105 SER A O 1
ATOM 837 N N . ALA A 1 106 ? -8.488 -4.004 -4.684 1.00 95.75 106 ALA A N 1
ATOM 838 C CA . ALA A 1 106 ? -7.832 -3.643 -5.936 1.00 95.75 106 ALA A CA 1
ATOM 839 C C . ALA A 1 106 ? -6.300 -3.614 -5.802 1.00 95.75 106 ALA A C 1
ATOM 841 O O . ALA A 1 106 ? -5.584 -4.075 -6.697 1.00 95.75 106 ALA A O 1
ATOM 842 N N . SER A 1 107 ? -5.791 -3.094 -4.681 1.00 95.19 107 SER A N 1
ATOM 843 C CA . SER A 1 107 ? -4.351 -3.027 -4.416 1.00 95.19 107 SER A CA 1
ATOM 844 C C . SER A 1 107 ? -3.751 -4.399 -4.113 1.00 95.19 107 SER A C 1
ATOM 846 O O . SER A 1 107 ? -2.707 -4.710 -4.682 1.00 95.19 107 SER A O 1
ATOM 848 N N . THR A 1 108 ? -4.421 -5.254 -3.327 1.00 95.12 108 THR A N 1
ATOM 849 C CA . THR A 1 108 ? -4.000 -6.646 -3.088 1.00 95.12 108 THR A CA 1
ATOM 850 C C . THR A 1 108 ? -3.918 -7.423 -4.397 1.00 95.12 108 THR A C 1
ATOM 852 O O . THR A 1 108 ? -2.903 -8.066 -4.658 1.00 95.12 108 THR A O 1
ATOM 855 N N . TYR A 1 109 ? -4.941 -7.337 -5.249 1.00 92.75 109 TYR A N 1
ATOM 856 C CA . TYR A 1 109 ? -4.925 -8.029 -6.536 1.00 92.75 109 TYR A CA 1
ATOM 857 C C . TYR A 1 109 ? -3.792 -7.532 -7.445 1.00 92.75 109 TYR A C 1
ATOM 859 O O . TYR A 1 109 ? -3.022 -8.332 -7.976 1.00 92.75 109 TYR A O 1
ATOM 867 N N . THR A 1 110 ? -3.645 -6.211 -7.590 1.00 92.38 110 THR A N 1
ATOM 868 C CA . THR A 1 110 ? -2.587 -5.635 -8.436 1.00 92.38 110 THR A CA 1
ATOM 869 C C . THR A 1 110 ? -1.204 -6.011 -7.910 1.00 92.38 110 THR A C 1
ATOM 871 O O . THR A 1 110 ? -0.341 -6.413 -8.685 1.00 92.38 110 THR A O 1
ATOM 874 N N . PHE A 1 111 ? -1.005 -5.965 -6.592 1.00 93.62 111 PHE A N 1
ATOM 875 C CA . PHE A 1 111 ? 0.221 -6.424 -5.946 1.00 93.62 111 PHE A CA 1
ATOM 876 C C . PHE A 1 111 ? 0.532 -7.889 -6.280 1.00 93.62 111 PHE A C 1
ATOM 878 O O . PHE A 1 111 ? 1.661 -8.205 -6.654 1.00 93.62 111 PHE A O 1
ATOM 885 N N . MET A 1 112 ? -0.489 -8.749 -6.229 1.00 90.25 112 MET A N 1
ATOM 886 C CA . MET A 1 112 ? -0.371 -10.178 -6.509 1.00 90.25 112 MET A CA 1
ATOM 887 C C . MET A 1 112 ? -0.039 -10.491 -7.977 1.00 90.25 112 MET A C 1
ATOM 889 O O . MET A 1 112 ? 0.633 -11.474 -8.273 1.00 90.25 112 MET A O 1
ATOM 893 N N . MET A 1 113 ? -0.470 -9.633 -8.904 1.00 88.75 113 MET A N 1
ATOM 894 C CA . MET A 1 113 ? -0.120 -9.741 -10.324 1.00 88.75 113 MET A CA 1
ATOM 895 C C . MET A 1 113 ? 1.285 -9.202 -10.624 1.00 88.75 113 MET A C 1
ATOM 897 O O . MET A 1 113 ? 2.005 -9.744 -11.466 1.00 88.75 113 MET A O 1
ATOM 901 N N . MET A 1 114 ? 1.694 -8.129 -9.944 1.00 88.19 114 MET A N 1
ATOM 902 C CA . MET A 1 114 ? 2.952 -7.441 -10.238 1.00 88.19 114 MET A CA 1
ATOM 903 C C . MET A 1 114 ? 4.180 -8.200 -9.739 1.00 88.19 114 MET A C 1
ATOM 905 O O . MET A 1 114 ? 5.232 -8.090 -10.371 1.00 88.19 114 MET A O 1
ATOM 909 N N . TRP A 1 115 ? 4.070 -9.011 -8.683 1.00 88.06 115 TRP A N 1
ATOM 910 C CA . TRP A 1 115 ? 5.210 -9.725 -8.098 1.00 88.06 115 TRP A CA 1
ATOM 911 C C . TRP A 1 115 ? 4.935 -11.210 -7.879 1.00 88.06 115 TRP A C 1
ATOM 913 O O . TRP A 1 115 ? 3.810 -11.607 -7.630 1.00 88.06 115 TRP A O 1
ATOM 923 N N . GLU A 1 116 ? 5.963 -12.049 -7.989 1.00 83.00 116 GLU A N 1
ATOM 924 C CA . GLU A 1 116 ? 5.817 -13.501 -7.808 1.00 83.00 116 GLU A CA 1
ATOM 925 C C . GLU A 1 116 ? 5.782 -13.906 -6.326 1.00 83.00 116 GLU A C 1
ATOM 927 O O . GLU A 1 116 ? 4.990 -14.758 -5.936 1.00 83.00 116 GLU A O 1
ATOM 932 N N . TYR A 1 117 ? 6.558 -13.225 -5.475 1.00 85.12 117 TYR A N 1
ATOM 933 C CA . TYR A 1 117 ? 6.680 -13.522 -4.040 1.00 85.12 117 TYR A CA 1
ATOM 934 C C . TYR A 1 117 ? 5.632 -12.828 -3.159 1.00 85.12 117 TYR A C 1
ATOM 936 O O . TYR A 1 117 ? 5.685 -12.915 -1.932 1.00 85.12 117 TYR A O 1
ATOM 944 N N . SER A 1 118 ? 4.669 -12.121 -3.747 1.00 89.75 118 SER A N 1
ATOM 945 C CA . SER A 1 118 ? 3.658 -11.356 -3.003 1.00 89.75 118 SER A CA 1
ATOM 946 C C . SER A 1 118 ? 2.784 -12.226 -2.094 1.00 89.75 118 SER A C 1
ATOM 948 O O . SER A 1 118 ? 2.342 -11.751 -1.049 1.00 89.75 118 SER A O 1
ATOM 950 N N . HIS A 1 119 ? 2.580 -13.502 -2.434 1.00 88.38 119 HIS A N 1
ATOM 951 C CA . HIS A 1 119 ? 1.796 -14.438 -1.626 1.00 88.38 119 HIS A CA 1
ATOM 952 C C . HIS A 1 119 ? 2.445 -14.698 -0.257 1.00 88.38 119 HIS A C 1
ATOM 954 O O . HIS A 1 119 ? 1.730 -14.770 0.741 1.00 88.38 119 HIS A O 1
ATOM 960 N N . TYR A 1 120 ? 3.782 -14.730 -0.171 1.00 90.44 120 TYR A N 1
ATOM 961 C CA . TYR A 1 120 ? 4.488 -14.856 1.108 1.00 90.44 120 TYR A CA 1
ATOM 962 C C . TYR A 1 120 ? 4.264 -13.639 2.013 1.00 90.44 120 TYR A C 1
ATOM 964 O O . TYR A 1 120 ? 4.055 -13.789 3.216 1.00 90.44 120 TYR A O 1
ATOM 972 N N . LEU A 1 121 ? 4.252 -12.425 1.453 1.00 92.25 121 LEU A N 1
ATOM 973 C CA . LEU A 1 121 ? 3.977 -11.219 2.240 1.00 92.25 121 LEU A CA 1
ATOM 974 C C . LEU A 1 121 ? 2.524 -11.153 2.709 1.00 92.25 121 LEU A C 1
ATOM 976 O O . LEU A 1 121 ? 2.281 -10.818 3.869 1.00 92.25 121 LEU A O 1
ATOM 980 N N . LEU A 1 122 ? 1.571 -11.522 1.849 1.00 93.56 122 LEU A N 1
ATOM 981 C CA . LEU A 1 122 ? 0.164 -11.627 2.244 1.00 93.56 122 LEU A CA 1
ATOM 982 C C . LEU A 1 122 ? -0.042 -12.704 3.314 1.00 93.56 122 LEU A C 1
ATOM 984 O O . LEU A 1 122 ? -0.843 -12.504 4.222 1.00 93.56 122 LEU A O 1
ATOM 988 N N . PHE A 1 123 ? 0.709 -13.806 3.260 1.00 93.25 123 PHE A N 1
ATOM 989 C CA . PHE A 1 123 ? 0.692 -14.832 4.300 1.00 93.25 123 PHE A CA 1
ATOM 990 C C . PHE A 1 123 ? 1.199 -14.294 5.644 1.00 93.25 123 PHE A C 1
ATOM 992 O O . PHE A 1 123 ? 0.509 -14.432 6.653 1.00 93.25 123 PHE A O 1
ATOM 999 N N . ILE A 1 124 ? 2.349 -13.612 5.670 1.00 94.88 124 ILE A N 1
ATOM 1000 C CA . ILE A 1 124 ? 2.874 -12.990 6.900 1.00 94.88 124 ILE A CA 1
ATOM 1001 C C . ILE A 1 124 ? 1.876 -11.965 7.457 1.00 94.88 124 ILE A C 1
ATOM 1003 O O . ILE A 1 124 ? 1.631 -11.925 8.664 1.00 94.88 124 ILE A O 1
ATOM 1007 N N . GLN A 1 125 ? 1.260 -11.164 6.586 1.00 95.25 125 GLN A N 1
ATOM 1008 C CA . GLN A 1 125 ? 0.227 -10.205 6.973 1.00 95.25 125 GLN A CA 1
ATOM 1009 C C . GLN A 1 125 ? -1.048 -10.893 7.490 1.00 95.25 125 GLN A C 1
ATOM 1011 O O . GLN A 1 125 ? -1.688 -10.395 8.411 1.00 95.25 125 GLN A O 1
ATOM 1016 N N . ALA A 1 126 ? -1.426 -12.045 6.937 1.00 94.56 126 ALA A N 1
ATOM 1017 C CA . ALA A 1 126 ? -2.553 -12.823 7.436 1.00 94.56 126 ALA A CA 1
ATOM 1018 C C . ALA A 1 126 ? -2.262 -13.400 8.829 1.00 94.56 126 ALA A C 1
ATOM 1020 O O . ALA A 1 126 ? -3.107 -13.314 9.716 1.00 94.56 126 ALA A O 1
ATOM 1021 N N . VAL A 1 127 ? -1.049 -13.914 9.056 1.00 95.00 127 VAL A N 1
ATOM 1022 C CA . VAL A 1 127 ? -0.614 -14.391 10.378 1.00 95.00 127 VAL A CA 1
ATOM 1023 C C . VAL A 1 127 ? -0.611 -13.250 11.397 1.00 95.00 127 VAL A C 1
ATOM 1025 O O . VAL A 1 127 ? -1.069 -13.439 12.523 1.00 95.00 127 VAL A O 1
ATOM 1028 N N . SER A 1 128 ? -0.151 -12.051 11.028 1.00 93.88 128 SER A N 1
ATOM 1029 C CA . SER A 1 128 ? -0.170 -10.908 11.948 1.00 93.88 128 SER A CA 1
ATOM 1030 C C . SER A 1 128 ? -1.593 -10.455 12.291 1.00 93.88 128 SER A C 1
ATOM 1032 O O . SER A 1 128 ? -1.876 -10.199 13.461 1.00 93.88 128 SER A O 1
ATOM 1034 N N . LEU A 1 129 ? -2.512 -10.433 11.319 1.00 93.56 129 LEU A N 1
ATOM 1035 C CA . LEU A 1 129 ? -3.933 -10.162 11.569 1.00 93.56 129 LEU A CA 1
ATOM 1036 C C . LEU A 1 129 ? -4.580 -11.232 12.454 1.00 93.56 129 LEU A C 1
ATOM 1038 O O . LEU A 1 129 ? -5.367 -10.890 13.332 1.00 93.56 129 LEU A O 1
ATOM 1042 N N . PHE A 1 130 ? -4.215 -12.502 12.279 1.00 92.50 130 PHE A N 1
ATOM 1043 C CA . PHE A 1 130 ? -4.693 -13.589 13.130 1.00 92.50 130 PHE A CA 1
ATOM 1044 C C . PHE A 1 130 ? -4.246 -13.396 14.580 1.00 92.50 130 PHE A C 1
ATOM 1046 O O . PHE A 1 130 ? -5.057 -13.508 15.495 1.00 92.50 130 PHE A O 1
ATOM 1053 N N . LEU A 1 131 ? -2.980 -13.036 14.802 1.00 92.94 131 LEU A N 1
ATOM 1054 C CA . LEU A 1 131 ? -2.487 -12.726 16.144 1.00 92.94 131 LEU A CA 1
ATOM 1055 C C . LEU A 1 131 ? -3.227 -11.528 16.758 1.00 92.94 131 LEU A C 1
ATOM 1057 O O . LEU A 1 131 ? -3.582 -11.570 17.934 1.00 92.94 131 LEU A O 1
ATOM 1061 N N . LEU A 1 132 ? -3.503 -10.481 15.974 1.00 90.88 132 LEU A N 1
ATOM 1062 C CA . LEU A 1 132 ? -4.271 -9.318 16.439 1.00 90.88 132 LEU A CA 1
ATOM 1063 C C . LEU A 1 132 ? -5.725 -9.661 16.793 1.00 90.88 132 LEU A C 1
ATOM 1065 O O . LEU A 1 132 ? -6.261 -9.098 17.751 1.00 90.88 132 LEU A O 1
ATOM 1069 N N . ASP A 1 133 ? -6.345 -10.570 16.042 1.00 90.12 133 ASP A N 1
ATOM 1070 C CA . ASP A 1 133 ? -7.695 -11.079 16.295 1.00 90.12 133 ASP A CA 1
ATOM 1071 C C . ASP A 1 133 ? -7.739 -11.928 17.577 1.00 90.12 133 ASP A C 1
ATOM 1073 O O . ASP A 1 133 ? -8.571 -11.682 18.447 1.00 90.12 133 ASP A O 1
ATOM 1077 N N . VAL A 1 134 ? -6.767 -12.830 17.777 1.00 90.31 134 VAL A N 1
ATOM 1078 C CA . VAL A 1 134 ? -6.648 -13.650 19.001 1.00 90.31 134 VAL A CA 1
ATOM 1079 C C . VAL A 1 134 ? -6.463 -12.795 20.258 1.00 90.31 134 VAL A C 1
ATOM 1081 O O . VAL A 1 134 ? -7.003 -13.128 21.312 1.00 90.31 134 VAL A O 1
ATOM 1084 N N . ILE A 1 135 ? -5.721 -11.686 20.169 1.00 91.25 135 ILE A N 1
ATOM 1085 C CA . ILE A 1 135 ? -5.528 -10.763 21.301 1.00 91.25 135 ILE A CA 1
ATOM 1086 C C . ILE A 1 135 ? -6.776 -9.879 21.530 1.00 91.25 135 ILE A C 1
ATOM 1088 O O . ILE A 1 135 ? -6.918 -9.265 22.587 1.00 91.25 135 ILE A O 1
ATOM 1092 N N . GLY A 1 136 ? -7.709 -9.826 20.574 1.00 83.25 136 GLY A N 1
ATOM 1093 C CA . GLY A 1 136 ? -8.940 -9.039 20.675 1.00 83.25 136 GLY A CA 1
ATOM 1094 C C . GLY A 1 136 ? -8.753 -7.545 20.398 1.00 83.25 136 GLY A C 1
ATOM 1095 O O . GLY A 1 136 ? -9.584 -6.733 20.802 1.00 83.25 136 GLY A O 1
ATOM 1096 N N . PHE A 1 137 ? -7.672 -7.153 19.713 1.00 81.12 137 PHE A N 1
ATOM 1097 C CA . PHE A 1 137 ? -7.431 -5.751 19.343 1.00 81.12 137 PHE A CA 1
ATOM 1098 C C . PHE A 1 137 ? -8.225 -5.300 18.107 1.00 81.12 137 PHE A C 1
ATOM 1100 O O . PHE A 1 137 ? -8.286 -4.103 17.828 1.00 81.12 137 PHE A O 1
ATOM 1107 N N . THR A 1 138 ? -8.819 -6.233 17.355 1.00 82.62 138 THR A N 1
ATOM 1108 C CA . THR A 1 138 ? -9.486 -5.962 16.070 1.00 82.62 138 THR A CA 1
ATOM 1109 C C . THR A 1 138 ? -10.875 -6.605 16.011 1.00 82.62 138 THR A C 1
ATOM 1111 O O . THR A 1 138 ? -11.159 -7.560 16.723 1.00 82.62 138 THR A O 1
ATOM 1114 N N . GLN A 1 139 ? -11.759 -6.073 15.161 1.00 84.81 139 GLN A N 1
ATOM 1115 C CA . GLN A 1 139 ? -13.074 -6.657 14.882 1.00 84.81 139 GLN A CA 1
ATOM 1116 C C . GLN A 1 139 ? -12.939 -7.910 14.001 1.00 84.81 139 GLN A C 1
ATOM 1118 O O . GLN A 1 139 ? -12.595 -7.800 12.822 1.00 84.81 139 GLN A O 1
ATOM 1123 N N . THR A 1 140 ? -13.269 -9.081 14.547 1.00 87.00 140 THR A N 1
ATOM 1124 C CA . THR A 1 140 ? -13.158 -10.384 13.864 1.00 87.00 140 THR A CA 1
ATOM 1125 C C . THR A 1 140 ? -13.911 -10.438 12.531 1.00 87.00 140 THR A C 1
ATOM 1127 O O . THR A 1 140 ? -13.412 -10.996 11.554 1.00 87.00 140 THR A O 1
ATOM 1130 N N . GLU A 1 141 ? -15.081 -9.793 12.440 1.00 88.06 141 GLU A N 1
ATOM 1131 C CA . GLU A 1 141 ? -15.873 -9.725 11.201 1.00 88.06 141 GLU A CA 1
ATOM 1132 C C . GLU A 1 141 ? -15.095 -9.061 10.055 1.00 88.06 141 GLU A C 1
ATOM 1134 O O . GLU A 1 141 ? -15.034 -9.594 8.947 1.00 88.06 141 GLU A O 1
ATOM 1139 N N . LYS A 1 142 ? -14.424 -7.936 10.338 1.00 91.06 142 LYS A N 1
ATOM 1140 C CA . LYS A 1 142 ? -13.606 -7.217 9.352 1.00 91.06 142 LYS A CA 1
ATOM 1141 C C . LYS A 1 142 ? -12.401 -8.040 8.917 1.00 91.06 142 LYS A C 1
ATOM 1143 O O . LYS A 1 142 ? -12.084 -8.084 7.732 1.00 91.06 142 LYS A O 1
ATOM 1148 N N . VAL A 1 143 ? -11.738 -8.710 9.857 1.00 92.44 143 VAL A N 1
ATOM 1149 C CA . VAL A 1 143 ? -10.575 -9.562 9.560 1.00 92.44 143 VAL A CA 1
ATOM 1150 C C . VAL A 1 143 ? -10.969 -10.720 8.639 1.00 92.44 143 VAL A C 1
ATOM 1152 O O . VAL A 1 143 ? -10.260 -11.009 7.673 1.00 92.44 143 VAL A O 1
ATOM 1155 N N . HIS A 1 144 ? -12.133 -11.331 8.867 1.00 92.12 144 HIS A N 1
ATOM 1156 C CA . HIS A 1 144 ? -12.633 -12.410 8.020 1.00 92.12 144 HIS A CA 1
ATOM 1157 C C . HIS A 1 144 ? -12.895 -11.955 6.574 1.00 92.12 144 HIS A C 1
ATOM 1159 O O . HIS A 1 144 ? -12.559 -12.670 5.627 1.00 92.12 144 HIS A O 1
ATOM 1165 N N . GLU A 1 145 ? -13.426 -10.745 6.382 1.00 94.19 145 GLU A N 1
ATOM 1166 C CA . GLU A 1 145 ? -13.589 -10.151 5.050 1.00 94.19 145 GLU A CA 1
ATOM 1167 C C . GLU A 1 145 ? -12.247 -9.915 4.337 1.00 94.19 145 GLU A C 1
ATOM 1169 O O . GLU A 1 145 ? -12.127 -10.177 3.138 1.00 94.19 145 GLU A O 1
ATOM 1174 N N . ILE A 1 146 ? -11.203 -9.506 5.064 1.00 95.31 146 ILE A N 1
ATOM 1175 C CA . ILE A 1 146 ? -9.854 -9.365 4.496 1.00 95.31 146 ILE A CA 1
ATOM 1176 C C . ILE A 1 146 ? -9.278 -10.719 4.062 1.00 95.31 146 ILE A C 1
ATOM 1178 O O . ILE A 1 146 ? -8.699 -10.817 2.978 1.00 95.31 146 ILE A O 1
ATOM 1182 N N . TYR A 1 147 ? -9.485 -11.787 4.836 1.00 94.44 147 TYR A N 1
ATOM 1183 C CA . TYR A 1 147 ? -9.050 -13.125 4.423 1.00 94.44 147 TYR A CA 1
ATOM 1184 C C . TYR A 1 147 ? -9.737 -13.599 3.145 1.00 94.44 147 TYR A C 1
ATOM 1186 O O . TYR A 1 147 ? -9.077 -14.196 2.290 1.00 94.44 147 TYR A O 1
ATOM 1194 N N . LYS A 1 148 ? -11.026 -13.285 2.959 1.00 94.06 148 LYS A N 1
ATOM 1195 C CA . LYS A 1 148 ? -11.720 -13.563 1.692 1.00 94.06 148 LYS A CA 1
ATOM 1196 C C . LYS A 1 148 ? -11.052 -12.843 0.523 1.00 94.06 148 LYS A C 1
ATOM 1198 O O . LYS A 1 148 ? -10.839 -13.470 -0.512 1.00 94.06 148 LYS A O 1
ATOM 1203 N N . ILE A 1 149 ? -10.670 -11.572 0.691 1.00 95.12 149 ILE A N 1
ATOM 1204 C CA . ILE A 1 149 ? -9.932 -10.820 -0.337 1.00 95.12 149 ILE A CA 1
ATOM 1205 C C . ILE A 1 149 ? -8.604 -11.508 -0.668 1.00 95.12 149 ILE A C 1
ATOM 1207 O O . ILE A 1 149 ? -8.273 -11.644 -1.847 1.00 95.12 149 ILE A O 1
ATOM 1211 N N . TYR A 1 150 ? -7.841 -11.942 0.339 1.00 94.38 150 TYR A N 1
ATOM 1212 C CA . TYR A 1 150 ? -6.530 -12.563 0.118 1.00 94.38 150 TYR A CA 1
ATOM 1213 C C . TYR A 1 150 ? -6.656 -13.895 -0.618 1.00 94.38 150 TYR A C 1
ATOM 1215 O O . TYR A 1 150 ? -5.969 -14.100 -1.616 1.00 94.38 150 TYR A O 1
ATOM 1223 N N . LEU A 1 151 ? -7.580 -14.757 -0.188 1.00 93.00 151 LEU A N 1
ATOM 1224 C CA . LEU A 1 151 ? -7.845 -16.037 -0.848 1.00 93.00 151 LEU A CA 1
ATOM 1225 C C . LEU A 1 151 ? -8.358 -15.844 -2.277 1.00 93.00 151 LEU A C 1
ATOM 1227 O O . LEU A 1 151 ? -7.888 -16.515 -3.193 1.00 93.00 151 LEU A O 1
ATOM 1231 N N . PHE A 1 152 ? -9.279 -14.900 -2.485 1.00 93.19 152 PHE A N 1
ATOM 1232 C CA . PHE A 1 152 ? -9.791 -14.583 -3.815 1.00 93.19 152 PHE A CA 1
ATOM 1233 C C . PHE A 1 152 ? -8.687 -14.049 -4.736 1.00 93.19 152 PHE A C 1
ATOM 1235 O O . PHE A 1 152 ? -8.574 -14.489 -5.878 1.00 93.19 152 PHE A O 1
ATOM 1242 N N . SER A 1 153 ? -7.837 -13.150 -4.234 1.00 91.69 153 SER A N 1
ATOM 1243 C CA . SER A 1 153 ? -6.714 -12.591 -4.996 1.00 91.69 153 SER A CA 1
ATOM 1244 C C . SER A 1 153 ? -5.670 -13.655 -5.337 1.00 91.69 153 SER A C 1
ATOM 1246 O O . SER A 1 153 ? -5.157 -13.658 -6.453 1.00 91.69 153 SER A O 1
ATOM 1248 N N . LEU A 1 154 ? -5.385 -14.576 -4.409 1.00 90.00 154 LEU A N 1
ATOM 1249 C CA . LEU A 1 154 ? -4.489 -15.711 -4.635 1.00 90.00 154 LEU A CA 1
ATOM 1250 C C . LEU A 1 154 ? -5.051 -16.648 -5.711 1.00 90.00 154 LEU A C 1
ATOM 1252 O O . LEU A 1 154 ? -4.346 -16.986 -6.656 1.00 90.00 154 LEU A O 1
ATOM 1256 N N . PHE A 1 155 ? -6.325 -17.028 -5.593 1.00 88.50 155 PHE A N 1
ATOM 1257 C CA . PHE A 1 155 ? -6.993 -17.898 -6.558 1.00 88.50 155 PHE A CA 1
ATOM 1258 C C . PHE A 1 155 ? -7.012 -17.276 -7.958 1.00 88.50 155 PHE A C 1
ATOM 1260 O O . PHE A 1 155 ? -6.625 -17.918 -8.933 1.00 88.50 155 PHE A O 1
ATOM 1267 N N . LEU A 1 156 ? -7.413 -16.006 -8.059 1.00 87.25 156 LEU A N 1
ATOM 1268 C CA . LEU A 1 156 ? -7.451 -15.294 -9.332 1.00 87.25 156 LEU A CA 1
ATOM 1269 C C . LEU A 1 156 ? -6.041 -15.145 -9.926 1.00 87.25 156 LEU A C 1
ATOM 1271 O O . LEU A 1 156 ? -5.858 -15.356 -11.123 1.00 87.25 156 LEU A O 1
ATOM 1275 N N . GLY A 1 157 ? -5.045 -14.838 -9.088 1.00 85.94 157 GLY A N 1
ATOM 1276 C CA . GLY A 1 157 ? -3.639 -14.782 -9.485 1.00 85.94 157 GLY A CA 1
ATOM 1277 C C . GLY A 1 157 ? -3.130 -16.122 -10.020 1.00 85.94 157 GLY A C 1
ATOM 1278 O O . GLY A 1 157 ? -2.502 -16.151 -11.073 1.00 85.94 157 GLY A O 1
ATOM 1279 N N . TYR A 1 158 ? -3.467 -17.230 -9.360 1.00 84.25 158 TYR A N 1
ATOM 1280 C CA . TYR A 1 158 ? -3.103 -18.579 -9.799 1.00 84.25 158 TYR A CA 1
ATOM 1281 C C . TYR A 1 158 ? -3.687 -18.931 -11.176 1.00 84.25 158 TYR A C 1
ATOM 1283 O O . TYR A 1 158 ? -2.961 -19.398 -12.056 1.00 84.25 158 TYR A O 1
ATOM 1291 N N . VAL A 1 159 ? -4.975 -18.645 -11.397 1.00 84.12 159 VAL A N 1
ATOM 1292 C CA . VAL A 1 159 ? -5.647 -18.904 -12.683 1.00 84.12 159 VAL A CA 1
ATOM 1293 C C . VAL A 1 159 ? -5.057 -18.040 -13.803 1.00 84.12 159 VAL A C 1
ATOM 1295 O O . VAL A 1 159 ? -4.772 -18.538 -14.891 1.00 84.12 159 VAL A O 1
ATOM 1298 N N . LEU A 1 160 ? -4.853 -16.744 -13.550 1.00 83.56 160 LEU A N 1
ATOM 1299 C CA . LEU A 1 160 ? -4.384 -15.798 -14.569 1.00 83.56 160 LEU A CA 1
ATOM 1300 C C . LEU A 1 160 ? -2.892 -15.928 -14.888 1.00 83.56 160 LEU A C 1
ATOM 1302 O O . LEU A 1 160 ? -2.474 -15.551 -15.981 1.00 83.56 160 LEU A O 1
ATOM 1306 N N . GLN A 1 161 ? -2.092 -16.473 -13.972 1.00 81.69 161 GLN A N 1
ATOM 1307 C CA . GLN A 1 161 ? -0.677 -16.774 -14.207 1.00 81.69 161 GLN A CA 1
ATOM 1308 C C . GLN A 1 161 ? -0.457 -18.172 -14.818 1.00 81.69 161 GLN A C 1
ATOM 1310 O O . GLN A 1 161 ? 0.650 -18.696 -14.737 1.00 81.69 161 GLN A O 1
ATOM 1315 N N . PHE A 1 162 ? -1.484 -18.756 -15.453 1.00 74.56 162 PHE A N 1
ATOM 1316 C CA . PHE A 1 162 ? -1.431 -20.052 -16.145 1.00 74.56 162 PHE A CA 1
ATOM 1317 C C . PHE A 1 162 ? -0.932 -21.203 -15.258 1.00 74.56 162 PHE A C 1
ATOM 1319 O O . PHE A 1 162 ? -0.032 -21.943 -15.647 1.00 74.56 162 PHE A O 1
ATOM 1326 N N . GLU A 1 163 ? -1.507 -21.344 -14.060 1.00 64.25 163 GLU A N 1
ATOM 1327 C CA . GLU A 1 163 ? -1.186 -22.435 -13.125 1.00 64.25 163 GLU A CA 1
ATOM 1328 C C . GLU A 1 163 ? 0.295 -22.494 -12.720 1.00 64.25 163 GLU A C 1
ATOM 1330 O O . GLU A 1 163 ? 0.846 -23.570 -12.482 1.00 64.25 163 GLU A O 1
ATOM 1335 N N . ASN A 1 164 ? 0.959 -21.338 -12.621 1.00 64.94 164 ASN A N 1
ATOM 1336 C CA . ASN A 1 164 ? 2.347 -21.282 -12.180 1.00 64.94 164 ASN A CA 1
ATOM 1337 C C . ASN A 1 164 ? 2.503 -21.955 -10.803 1.00 64.94 164 ASN A C 1
ATOM 1339 O O . ASN A 1 164 ? 2.046 -21.438 -9.779 1.00 64.94 164 ASN A O 1
ATOM 1343 N N . THR A 1 165 ? 3.161 -23.117 -10.781 1.00 63.88 165 THR A N 1
ATOM 1344 C CA . THR A 1 165 ? 3.332 -23.941 -9.577 1.00 63.88 165 THR A CA 1
ATOM 1345 C C . THR A 1 165 ? 4.159 -23.241 -8.505 1.00 63.88 165 THR A C 1
ATOM 1347 O O . THR A 1 165 ? 4.014 -23.574 -7.334 1.00 63.88 165 THR A O 1
ATOM 1350 N N . ALA A 1 166 ? 4.946 -22.223 -8.869 1.00 62.38 166 ALA A N 1
ATOM 1351 C CA . ALA A 1 166 ? 5.710 -21.409 -7.927 1.00 62.38 166 ALA A CA 1
ATOM 1352 C C . ALA A 1 166 ? 4.839 -20.639 -6.912 1.00 62.38 166 ALA A C 1
ATOM 1354 O O . ALA A 1 166 ? 5.361 -20.185 -5.905 1.00 62.38 166 ALA A O 1
ATOM 1355 N N . LEU A 1 167 ? 3.529 -20.488 -7.154 1.00 57.53 167 LEU A N 1
ATOM 1356 C CA . LEU A 1 167 ? 2.594 -19.873 -6.198 1.00 57.53 167 LEU A CA 1
ATOM 1357 C C . LEU A 1 167 ? 2.090 -20.841 -5.112 1.00 57.53 167 LEU A C 1
ATOM 1359 O O . LEU A 1 167 ? 1.485 -20.398 -4.138 1.00 57.53 167 LEU A O 1
ATOM 1363 N N . LEU A 1 168 ? 2.262 -22.151 -5.315 1.00 59.38 168 LEU A N 1
ATOM 1364 C 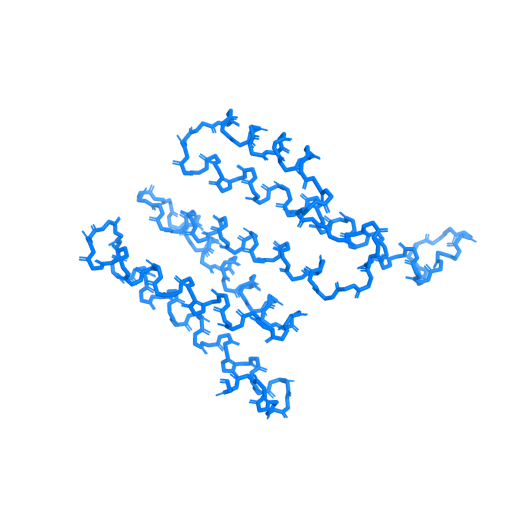CA . LEU A 1 168 ? 1.770 -23.214 -4.428 1.00 59.38 168 LEU A CA 1
ATOM 1365 C C . LEU A 1 168 ? 2.881 -23.844 -3.569 1.00 59.38 168 LEU A C 1
ATOM 1367 O O . LEU A 1 168 ? 2.573 -24.672 -2.712 1.00 59.38 168 LEU A O 1
ATOM 1371 N N . VAL A 1 169 ? 4.144 -23.496 -3.837 1.00 50.03 169 VAL A N 1
ATOM 1372 C CA . VAL A 1 169 ? 5.350 -24.024 -3.174 1.00 50.03 169 VAL A CA 1
ATOM 1373 C C . VAL A 1 169 ? 5.800 -23.073 -2.074 1.00 50.03 169 VAL A C 1
ATOM 1375 O O . VAL A 1 169 ? 6.065 -23.568 -0.959 1.00 50.03 169 VAL A O 1
#

Secondary structure (DSSP, 8-state):
---SS-S----HHHHHHHHHHHHHHHHHHHHHHHHHHHHS-HHHHHHHHHHHHHTHHHH--TTT-TT-HHHHHHHHHHHHHHHHHHHHSTT--HHHHHHHHHHHHHHHHHHHHH-STHHHHHHHHHHHHHHHHHTT-S-HHHHHHHHHHHHHHHHHHHHHTTT-GGGT-

pLDDT: mean 86.17, std 12.19, range [40.38, 97.0]

InterPro domains:
  IPR018732 Dpy-19/Dpy-19-like [PF10034] (6-168)
  IPR018732 Dpy-19/Dpy-19-like [PTHR31488] (3-169)

Organism: NCBI:txid3147026